Protein AF-A0A2E3GKV1-F1 (afdb_monomer)

Solvent-accessible surface area (backbone atoms only — not comparable to full-atom values): 3985 Å² total; per-residue (Å²): 131,68,44,82,40,57,44,90,50,46,66,61,45,34,63,74,44,59,42,40,76,42,64,71,61,32,49,54,37,46,73,70,73,41,74,50,49,40,24,40,27,81,86,50,28,30,40,39,29,37,66,91,54,70,30,31,39,40,28,78,30,67,66,62,45,30,69,72,67,68,64,126

Radius of gyration: 11.07 Å; Cα contacts (8 Å, |Δi|>4): 122; chains: 1; bounding box: 24×19×28 Å

Sequence (72 aa):
MPQLIAPHHIEPGIKKYQGVIDHHLKQLINNAKLEYTPYVFNDGRILLVMPGNLSAFLYASKEELYDKLSLE

Structure (mmCIF, N/CA/C/O backbone):
data_AF-A0A2E3GKV1-F1
#
_entry.id   AF-A0A2E3GKV1-F1
#
loop_
_atom_site.group_PDB
_atom_site.id
_atom_site.type_symbol
_atom_site.label_atom_id
_atom_site.label_alt_id
_atom_site.label_comp_id
_atom_site.label_asym_id
_atom_site.label_entity_id
_atom_site.label_seq_id
_atom_site.pdbx_PDB_ins_code
_atom_site.Cartn_x
_ato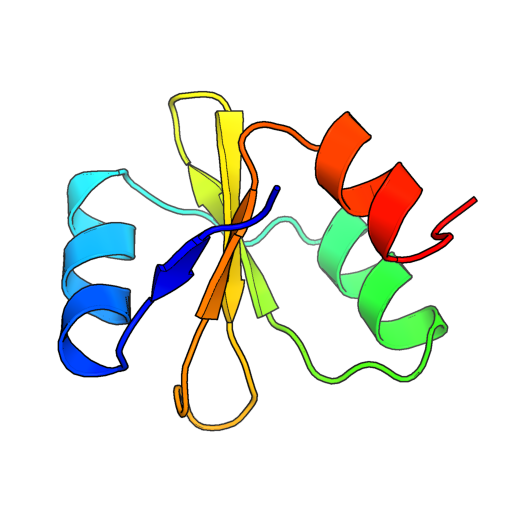m_site.Cartn_y
_atom_site.Cartn_z
_atom_site.occupancy
_atom_site.B_iso_or_equiv
_atom_site.auth_seq_id
_atom_site.auth_comp_id
_atom_site.auth_asym_id
_atom_site.auth_atom_id
_atom_site.pdbx_PDB_model_num
ATOM 1 N N . MET A 1 1 ? -13.504 -5.958 -3.304 1.00 75.06 1 MET A N 1
ATOM 2 C CA . MET A 1 1 ? -12.407 -6.927 -3.090 1.00 75.06 1 MET A CA 1
ATOM 3 C C . MET A 1 1 ? -11.164 -6.314 -3.703 1.00 75.06 1 MET A C 1
ATOM 5 O O . MET A 1 1 ? -11.258 -5.901 -4.859 1.00 75.06 1 MET A O 1
ATOM 9 N N . PRO A 1 2 ? -10.039 -6.244 -2.973 1.00 89.62 2 PRO A N 1
ATOM 10 C CA . PRO A 1 2 ? -8.835 -5.601 -3.479 1.00 89.62 2 PRO A CA 1
ATOM 11 C C . PRO A 1 2 ? -8.268 -6.358 -4.679 1.00 89.62 2 PRO A C 1
ATOM 13 O O . PRO A 1 2 ? -8.273 -7.590 -4.716 1.00 89.62 2 PRO A O 1
ATOM 16 N N . GLN A 1 3 ? -7.755 -5.618 -5.657 1.00 94.12 3 GLN A N 1
ATOM 17 C CA . GLN A 1 3 ? -7.105 -6.196 -6.828 1.00 94.12 3 GLN A CA 1
ATOM 18 C C . GLN A 1 3 ? -5.609 -6.379 -6.559 1.00 94.12 3 GLN A C 1
ATOM 20 O O . GLN A 1 3 ? -4.936 -5.441 -6.135 1.00 94.12 3 GLN A O 1
ATOM 25 N N . LEU A 1 4 ? -5.071 -7.566 -6.848 1.00 95.31 4 LEU A N 1
ATOM 26 C CA . LEU A 1 4 ? -3.629 -7.809 -6.803 1.00 95.31 4 LEU A CA 1
ATOM 27 C C . LEU A 1 4 ? -2.946 -7.183 -8.029 1.00 95.31 4 LEU A 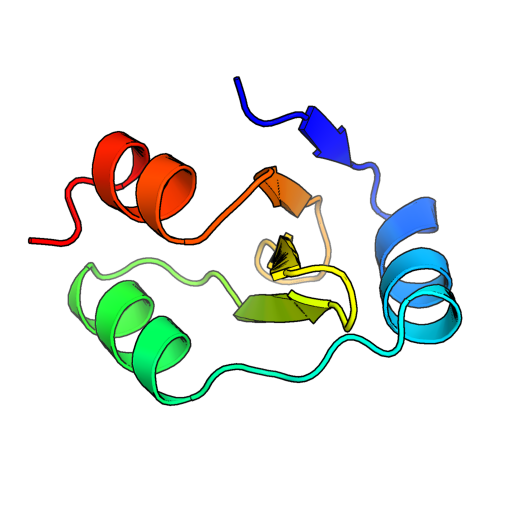C 1
ATOM 29 O O . LEU A 1 4 ? -3.349 -7.421 -9.169 1.00 95.31 4 LEU A O 1
ATOM 33 N N . ILE A 1 5 ? -1.898 -6.401 -7.789 1.00 96.81 5 ILE A N 1
ATOM 34 C CA . ILE A 1 5 ? -1.121 -5.678 -8.794 1.00 96.81 5 ILE A CA 1
ATOM 35 C C . ILE A 1 5 ? 0.298 -6.245 -8.839 1.00 96.81 5 ILE A C 1
ATOM 37 O O . ILE A 1 5 ? 0.991 -6.329 -7.823 1.00 96.81 5 ILE A O 1
ATOM 41 N N . ALA A 1 6 ? 0.738 -6.616 -10.041 1.00 95.81 6 ALA A N 1
ATOM 42 C CA . ALA A 1 6 ? 2.081 -7.131 -10.277 1.00 95.81 6 ALA A CA 1
ATOM 43 C C . ALA A 1 6 ? 3.155 -6.026 -10.146 1.00 95.81 6 ALA A C 1
ATOM 45 O O . ALA A 1 6 ? 2.876 -4.872 -10.488 1.00 95.81 6 ALA A O 1
ATOM 46 N N . PRO A 1 7 ? 4.402 -6.367 -9.756 1.00 96.19 7 PRO A N 1
ATOM 47 C CA . PRO A 1 7 ? 5.510 -5.416 -9.581 1.00 96.19 7 PRO A CA 1
ATOM 48 C C . PRO A 1 7 ? 5.687 -4.412 -10.719 1.00 96.19 7 PRO A C 1
ATOM 50 O O . PRO A 1 7 ? 5.801 -3.210 -10.494 1.00 96.19 7 PRO A O 1
ATOM 53 N N . HIS A 1 8 ? 5.645 -4.899 -11.962 1.00 96.56 8 HIS A N 1
ATOM 54 C CA . HIS A 1 8 ? 5.893 -4.094 -13.159 1.00 96.56 8 HIS A CA 1
ATOM 55 C C . HIS A 1 8 ? 4.795 -3.052 -13.440 1.00 96.56 8 HIS A C 1
ATOM 57 O O . HIS A 1 8 ? 4.970 -2.197 -14.304 1.00 96.56 8 HIS A O 1
ATOM 63 N N . HIS A 1 9 ? 3.674 -3.095 -12.715 1.00 96.69 9 HIS A N 1
ATOM 64 C CA . HIS A 1 9 ? 2.606 -2.100 -12.787 1.00 96.69 9 HIS A CA 1
ATOM 65 C C . HIS A 1 9 ? 2.622 -1.088 -11.632 1.00 96.69 9 HIS A C 1
ATOM 67 O O . HIS A 1 9 ? 1.904 -0.092 -11.717 1.00 96.69 9 HIS A O 1
ATOM 73 N N . ILE A 1 10 ? 3.439 -1.290 -10.590 1.00 96.44 10 ILE A N 1
ATOM 74 C CA . ILE A 1 10 ? 3.451 -0.439 -9.389 1.00 96.44 10 ILE A CA 1
ATOM 75 C C . ILE A 1 10 ? 3.932 0.975 -9.727 1.00 96.44 10 ILE A C 1
ATOM 77 O O . ILE A 1 10 ? 3.153 1.922 -9.633 1.00 96.44 10 ILE A O 1
ATOM 81 N N . GLU A 1 11 ? 5.179 1.136 -10.178 1.00 96.50 11 GLU A N 1
ATOM 82 C CA . GLU A 1 11 ? 5.731 2.465 -10.482 1.00 96.50 11 GLU A CA 1
ATOM 83 C C . GLU A 1 11 ? 4.995 3.175 -11.631 1.00 96.50 11 GLU A C 1
ATOM 85 O O . GLU A 1 11 ? 4.657 4.355 -11.473 1.00 96.50 11 GLU A O 1
ATOM 90 N N . PRO A 1 12 ? 4.656 2.506 -12.759 1.00 96.38 12 PRO A N 1
ATOM 91 C CA . PRO A 1 12 ? 3.851 3.139 -13.801 1.00 96.38 12 PRO A CA 1
ATOM 92 C C . PRO A 1 12 ? 2.474 3.572 -13.295 1.00 96.38 12 PRO A C 1
ATOM 94 O O . PRO A 1 12 ? 1.990 4.634 -13.685 1.00 96.38 12 PRO A O 1
ATOM 97 N N . GLY A 1 13 ? 1.850 2.779 -12.418 1.00 95.62 13 GLY A N 1
ATOM 98 C CA . GLY A 1 13 ? 0.572 3.098 -11.791 1.00 95.62 13 GLY A CA 1
ATOM 99 C C . GLY A 1 13 ? 0.668 4.328 -10.892 1.00 95.62 13 GLY A C 1
ATOM 100 O O . GLY A 1 13 ? -0.087 5.277 -11.091 1.00 95.62 13 GLY A O 1
ATOM 101 N N . ILE A 1 14 ? 1.639 4.353 -9.974 1.00 97.06 14 ILE A N 1
ATOM 102 C CA . ILE A 1 14 ? 1.890 5.498 -9.084 1.00 97.06 14 ILE A CA 1
ATOM 103 C C . ILE A 1 14 ? 2.118 6.767 -9.908 1.00 97.06 14 ILE A C 1
ATOM 105 O O . ILE A 1 14 ? 1.500 7.792 -9.634 1.00 97.06 14 ILE A O 1
ATOM 109 N N . LYS A 1 15 ? 2.935 6.708 -10.966 1.00 96.94 15 LYS A N 1
ATOM 110 C CA . LYS A 1 15 ? 3.187 7.869 -11.829 1.00 96.94 15 LYS A CA 1
ATOM 111 C C . LYS A 1 15 ? 1.934 8.313 -12.587 1.00 96.94 15 LYS A C 1
ATOM 113 O O . LYS A 1 15 ? 1.638 9.504 -12.633 1.00 96.94 15 LYS A O 1
ATOM 118 N N . LYS A 1 16 ? 1.200 7.370 -13.186 1.00 96.38 16 LYS A N 1
ATOM 119 C CA . LYS A 1 16 ? 0.007 7.656 -13.998 1.00 96.38 16 LYS A CA 1
ATOM 120 C C . LYS A 1 16 ? -1.118 8.280 -13.172 1.00 96.38 16 LYS A C 1
ATOM 122 O O . LYS A 1 16 ? -1.754 9.217 -13.644 1.00 96.38 16 LYS A O 1
ATOM 127 N N . TYR A 1 17 ? -1.352 7.764 -11.968 1.00 96.12 17 TYR A N 1
ATOM 128 C CA . TYR A 1 17 ? -2.431 8.204 -11.077 1.00 96.12 17 TYR A CA 1
ATOM 129 C C . TYR A 1 17 ? -1.962 9.183 -9.990 1.00 96.12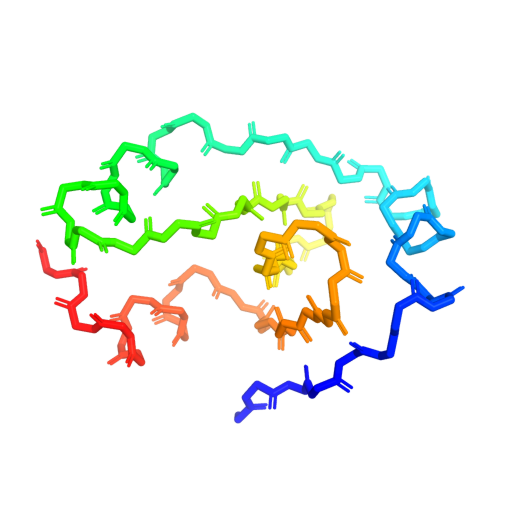 17 TYR A C 1
ATOM 131 O O . TYR A 1 17 ? -2.714 9.481 -9.064 1.00 96.12 17 TYR A O 1
ATOM 139 N N . GLN A 1 18 ? -0.732 9.697 -10.125 1.00 96.62 18 GLN A N 1
ATOM 140 C CA . GLN A 1 18 ? -0.127 10.699 -9.242 1.00 96.62 18 GLN A CA 1
ATOM 141 C C . GLN A 1 18 ? -0.188 10.294 -7.762 1.00 96.62 18 GLN A C 1
ATOM 143 O O . GLN A 1 18 ? -0.562 11.084 -6.899 1.00 96.62 18 GLN A O 1
ATOM 148 N N . GLY A 1 19 ? 0.149 9.036 -7.479 1.00 96.81 19 GLY A N 1
ATOM 149 C CA . GLY A 1 19 ? 0.072 8.478 -6.139 1.00 96.81 19 GLY A CA 1
ATOM 150 C C . GLY A 1 19 ? 1.018 9.167 -5.165 1.00 96.81 19 GLY A C 1
ATOM 151 O O . GLY A 1 19 ? 2.224 9.232 -5.403 1.00 96.81 19 GLY A O 1
ATOM 152 N N . VAL A 1 20 ? 0.469 9.625 -4.044 1.00 97.31 20 VAL A N 1
ATOM 153 C CA . VAL A 1 20 ? 1.219 10.248 -2.947 1.00 97.31 20 VAL A CA 1
ATOM 154 C C . VAL A 1 20 ? 1.147 9.384 -1.700 1.00 97.31 20 VAL A C 1
ATOM 156 O O . VAL A 1 20 ? 0.138 8.729 -1.448 1.00 97.31 20 VAL A O 1
ATOM 159 N N . ILE A 1 21 ? 2.219 9.371 -0.911 1.00 96.69 21 ILE A N 1
ATOM 160 C CA . ILE A 1 21 ? 2.227 8.621 0.345 1.00 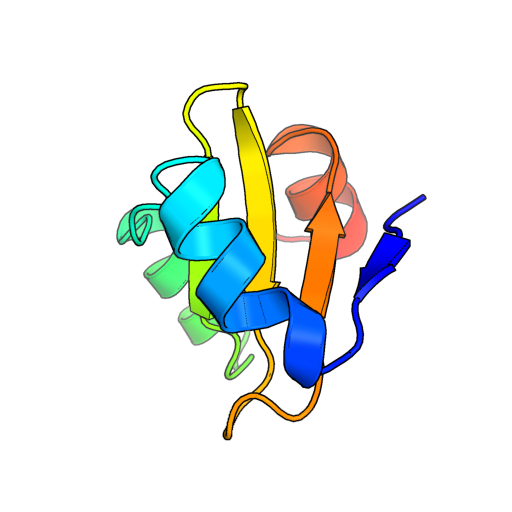96.69 21 ILE A CA 1
ATOM 161 C C . ILE A 1 21 ? 1.289 9.309 1.336 1.00 96.69 21 ILE A C 1
ATOM 163 O O . ILE A 1 21 ? 1.457 10.487 1.647 1.00 96.69 21 ILE A O 1
ATOM 167 N N . ASP A 1 22 ? 0.326 8.558 1.865 1.00 94.19 22 ASP A N 1
ATOM 168 C CA . ASP A 1 22 ? -0.507 9.024 2.972 1.00 94.19 22 ASP A CA 1
ATOM 169 C C . ASP A 1 22 ? 0.194 8.697 4.294 1.00 94.19 22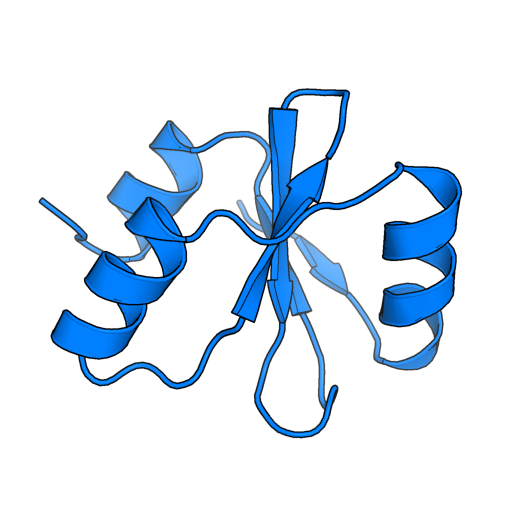 ASP A C 1
ATOM 171 O O . ASP A 1 22 ? 0.270 7.542 4.718 1.00 94.19 22 ASP A O 1
ATOM 175 N N . HIS A 1 23 ? 0.763 9.726 4.925 1.00 94.12 23 HIS A N 1
ATOM 176 C CA . HIS A 1 23 ? 1.561 9.575 6.142 1.00 94.12 23 HIS A CA 1
ATOM 177 C C . HIS A 1 23 ? 0.743 9.089 7.342 1.00 94.12 23 HIS A C 1
ATOM 179 O O . HIS A 1 23 ? 1.251 8.287 8.124 1.00 94.12 23 HIS A O 1
ATOM 185 N N . HIS A 1 24 ? -0.511 9.527 7.472 1.00 92.19 24 HIS A N 1
ATOM 186 C CA . HIS A 1 24 ? -1.386 9.078 8.553 1.00 92.19 24 HIS A CA 1
ATOM 187 C C . HIS A 1 24 ? -1.709 7.592 8.385 1.00 92.19 24 HIS A C 1
ATOM 189 O O . HIS A 1 24 ? -1.541 6.795 9.307 1.00 92.19 24 HIS A O 1
ATOM 195 N N . LEU A 1 25 ? -2.068 7.188 7.165 1.00 91.94 25 LEU A N 1
ATOM 196 C CA . LEU A 1 25 ? -2.321 5.790 6.852 1.00 91.94 25 LEU A CA 1
ATOM 197 C C . LEU A 1 25 ? -1.066 4.924 7.035 1.00 91.94 25 LEU A C 1
ATOM 199 O O . LEU A 1 25 ? -1.144 3.823 7.578 1.00 91.94 25 LEU A O 1
ATOM 203 N N . LYS A 1 26 ? 0.111 5.428 6.641 1.00 94.25 26 LYS A N 1
ATOM 204 C CA . LYS A 1 26 ? 1.390 4.740 6.863 1.00 94.25 26 LYS A CA 1
ATOM 205 C C . LYS A 1 26 ? 1.656 4.523 8.354 1.00 94.25 26 LYS A C 1
ATOM 207 O O . LYS A 1 26 ? 2.128 3.452 8.720 1.00 94.25 26 LYS A O 1
ATOM 212 N N . GLN A 1 27 ? 1.345 5.497 9.212 1.00 92.94 27 GLN A N 1
ATOM 213 C CA . GLN A 1 27 ? 1.476 5.344 10.664 1.00 92.94 27 GLN A CA 1
ATOM 214 C C . GLN A 1 27 ? 0.545 4.257 11.212 1.00 92.94 27 GLN A C 1
ATOM 216 O O . GLN A 1 27 ? 1.011 3.410 11.966 1.00 92.94 27 GLN A O 1
ATOM 221 N N . LEU A 1 28 ? -0.724 4.225 10.794 1.00 91.31 28 LEU A N 1
ATOM 222 C CA . LEU A 1 28 ? -1.674 3.182 11.211 1.00 91.31 28 LEU A CA 1
ATOM 223 C C . LEU A 1 28 ? -1.205 1.780 10.798 1.00 91.31 28 LEU A C 1
ATOM 225 O O . LEU A 1 28 ? -1.167 0.866 11.619 1.00 91.31 28 LEU A O 1
ATOM 229 N N . ILE A 1 29 ? -0.765 1.629 9.548 1.00 91.38 29 ILE A N 1
ATOM 230 C CA . ILE A 1 29 ? -0.209 0.375 9.021 1.00 91.38 29 ILE A CA 1
ATOM 231 C C . ILE A 1 29 ? 1.026 -0.059 9.825 1.00 91.38 29 ILE A C 1
ATOM 233 O O . ILE A 1 29 ? 1.132 -1.220 10.223 1.00 91.38 29 ILE A O 1
ATOM 237 N N . ASN A 1 30 ? 1.939 0.872 10.113 1.00 90.69 30 ASN A N 1
ATOM 238 C CA . ASN A 1 30 ? 3.126 0.586 10.916 1.00 90.69 30 ASN A CA 1
ATOM 239 C C . ASN A 1 30 ? 2.760 0.193 12.360 1.00 90.69 30 ASN A C 1
ATOM 241 O O . ASN A 1 30 ? 3.377 -0.712 12.919 1.00 90.69 30 ASN A O 1
ATOM 245 N N . ASN A 1 31 ? 1.747 0.831 12.959 1.00 90.38 31 ASN A N 1
ATOM 246 C CA . ASN A 1 31 ? 1.250 0.492 14.298 1.00 90.38 31 ASN A CA 1
ATOM 247 C C . ASN A 1 31 ? 0.654 -0.923 14.338 1.00 90.38 31 ASN A C 1
ATOM 249 O O . ASN A 1 31 ? 0.834 -1.639 15.322 1.00 90.38 31 ASN A O 1
ATOM 253 N N . ALA A 1 32 ? 0.036 -1.360 13.239 1.00 88.06 32 ALA A N 1
ATOM 254 C CA . ALA A 1 32 ? -0.408 -2.738 13.037 1.00 88.06 32 ALA A CA 1
ATOM 255 C C . ALA A 1 32 ? 0.743 -3.725 12.738 1.00 88.06 32 ALA A C 1
ATOM 257 O O . ALA A 1 32 ? 0.492 -4.894 12.450 1.00 88.06 32 ALA A O 1
ATOM 258 N N . LYS A 1 33 ? 2.010 -3.283 12.817 1.00 89.25 33 LYS A N 1
ATOM 259 C CA . LYS A 1 33 ? 3.225 -4.061 12.506 1.00 89.25 33 LYS A CA 1
ATOM 260 C C . LYS A 1 33 ? 3.256 -4.601 11.072 1.00 89.25 33 LYS A C 1
ATOM 262 O O . LYS A 1 33 ? 3.871 -5.632 10.807 1.00 89.25 33 LYS A O 1
ATOM 267 N N . LEU A 1 34 ? 2.601 -3.902 10.148 1.00 89.94 34 LEU A N 1
ATOM 268 C CA . LEU A 1 34 ? 2.625 -4.209 8.725 1.00 89.94 34 LEU A CA 1
ATOM 269 C C . LEU A 1 34 ? 3.644 -3.306 8.024 1.00 89.94 34 LEU A C 1
ATOM 271 O O . LEU A 1 34 ? 3.720 -2.110 8.283 1.00 89.94 34 LEU A O 1
ATOM 275 N N . GLU A 1 35 ? 4.404 -3.859 7.084 1.00 90.56 35 GLU A N 1
ATOM 276 C CA . GLU A 1 35 ? 5.468 -3.125 6.384 1.00 90.56 35 GLU A CA 1
ATOM 277 C C . GLU A 1 35 ? 5.018 -2.575 5.017 1.00 90.56 35 GLU A C 1
ATOM 279 O O . GLU A 1 35 ? 5.811 -2.419 4.091 1.00 90.56 35 GLU A O 1
ATOM 284 N N . TYR A 1 36 ? 3.731 -2.258 4.864 1.00 93.69 36 TYR A N 1
ATOM 285 C CA . TYR A 1 36 ? 3.193 -1.751 3.601 1.00 93.69 36 TYR A CA 1
ATOM 286 C C . TYR A 1 36 ? 3.377 -0.247 3.437 1.00 93.69 36 TYR A C 1
ATOM 288 O O . TYR A 1 36 ? 3.272 0.512 4.401 1.00 93.69 36 TYR A O 1
ATOM 296 N N . THR A 1 37 ? 3.592 0.215 2.208 1.00 96.06 37 THR A N 1
ATOM 297 C CA . THR A 1 37 ? 3.597 1.646 1.874 1.00 96.06 37 THR A CA 1
ATOM 298 C C . THR A 1 37 ? 2.314 2.008 1.126 1.00 96.06 37 THR A C 1
ATOM 300 O O . THR A 1 37 ? 2.114 1.522 0.012 1.00 96.06 37 THR A O 1
ATOM 303 N N . PRO A 1 38 ? 1.426 2.829 1.717 1.00 96.62 38 PRO A N 1
ATOM 304 C CA . PRO A 1 38 ? 0.191 3.241 1.069 1.00 96.62 38 PRO A CA 1
ATOM 305 C C . PRO A 1 38 ? 0.426 4.451 0.157 1.00 96.62 38 PRO A C 1
ATOM 307 O O . PRO A 1 38 ? 0.948 5.475 0.598 1.00 96.62 38 PRO A O 1
ATOM 310 N N . TYR A 1 39 ? -0.026 4.355 -1.089 1.00 97.50 39 TYR A N 1
ATOM 311 C CA . TYR A 1 39 ? -0.132 5.477 -2.017 1.00 97.50 39 TYR A CA 1
ATOM 312 C C . TYR A 1 39 ? -1.602 5.784 -2.276 1.00 97.50 39 TYR A C 1
ATOM 314 O O . TYR A 1 39 ? -2.344 4.908 -2.716 1.00 97.50 39 TYR A O 1
ATOM 322 N N . VAL A 1 40 ? -2.019 7.022 -2.035 1.00 96.94 40 VAL A N 1
ATOM 323 C CA . VAL A 1 40 ? -3.360 7.509 -2.368 1.00 96.94 40 VAL A CA 1
ATOM 324 C C . VAL A 1 40 ? -3.306 8.164 -3.739 1.00 96.94 40 VAL A C 1
ATOM 326 O O . VAL A 1 40 ? -2.474 9.037 -3.987 1.00 96.94 40 VAL A O 1
ATOM 329 N N . PHE A 1 41 ? -4.171 7.711 -4.638 1.00 96.81 41 PHE A N 1
ATOM 330 C CA . PHE A 1 41 ? -4.316 8.255 -5.982 1.00 96.81 41 PHE A CA 1
ATOM 331 C C . PHE A 1 41 ? -5.279 9.442 -5.992 1.00 96.81 41 PHE A C 1
ATOM 333 O O . PHE A 1 41 ? -6.115 9.597 -5.101 1.00 96.81 41 PHE A O 1
ATOM 340 N N . ASN A 1 42 ? -5.184 10.278 -7.027 1.00 94.19 42 ASN A N 1
ATOM 341 C CA . ASN A 1 42 ? -6.044 11.455 -7.186 1.00 94.19 42 ASN A CA 1
ATOM 342 C C . ASN A 1 42 ? -7.548 11.128 -7.293 1.00 94.19 42 ASN A C 1
ATOM 344 O O . ASN A 1 42 ? -8.383 11.977 -7.000 1.00 94.19 42 ASN A O 1
ATOM 348 N N . ASP A 1 43 ? -7.883 9.903 -7.693 1.00 92.94 43 ASP A N 1
ATOM 349 C CA . ASP A 1 43 ? -9.247 9.385 -7.792 1.00 92.94 43 ASP A CA 1
ATOM 350 C C . ASP A 1 43 ? -9.739 8.691 -6.509 1.00 92.94 43 ASP A C 1
ATOM 352 O O . ASP A 1 43 ? -10.823 8.113 -6.496 1.00 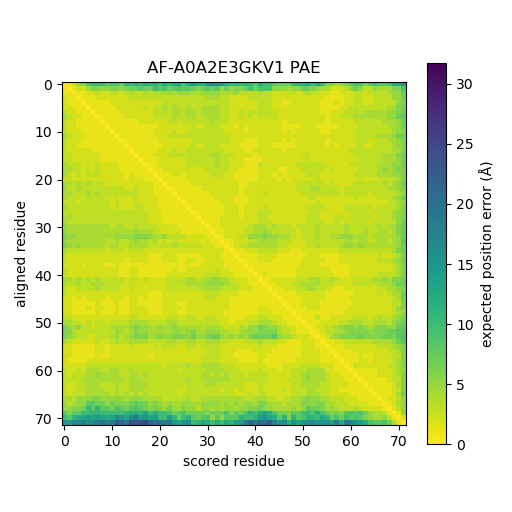92.94 43 ASP A O 1
ATOM 356 N N . GLY A 1 44 ? -8.961 8.757 -5.422 1.00 92.00 44 GLY A N 1
ATOM 357 C CA . GLY A 1 44 ? -9.330 8.231 -4.107 1.00 92.00 44 GLY A CA 1
ATOM 358 C C . GLY A 1 44 ? -8.997 6.754 -3.883 1.00 92.00 44 GLY A C 1
ATOM 359 O O . GLY A 1 44 ? -9.134 6.273 -2.755 1.00 92.00 44 GLY A O 1
ATOM 360 N N . ARG A 1 45 ? -8.511 6.041 -4.908 1.00 96.31 45 ARG A N 1
ATOM 361 C CA . ARG A 1 45 ? -8.020 4.664 -4.755 1.00 96.31 45 ARG A CA 1
ATOM 362 C C . ARG A 1 45 ? -6.727 4.623 -3.950 1.00 96.31 45 ARG A C 1
ATOM 364 O O . ARG A 1 45 ? -5.968 5.593 -3.906 1.00 96.31 45 ARG A O 1
ATOM 371 N N . ILE A 1 46 ? -6.451 3.467 -3.351 1.00 97.06 46 ILE A N 1
ATOM 372 C CA . ILE A 1 46 ? -5.252 3.261 -2.535 1.00 97.06 46 ILE A CA 1
ATOM 373 C C . ILE A 1 46 ? -4.478 2.068 -3.049 1.00 97.06 46 ILE A C 1
ATOM 375 O O . ILE A 1 46 ? -4.997 0.955 -3.098 1.00 97.06 46 ILE A O 1
ATOM 379 N N . LEU A 1 47 ? -3.215 2.296 -3.385 1.00 97.44 47 LEU A N 1
ATOM 380 C CA . LEU A 1 47 ? 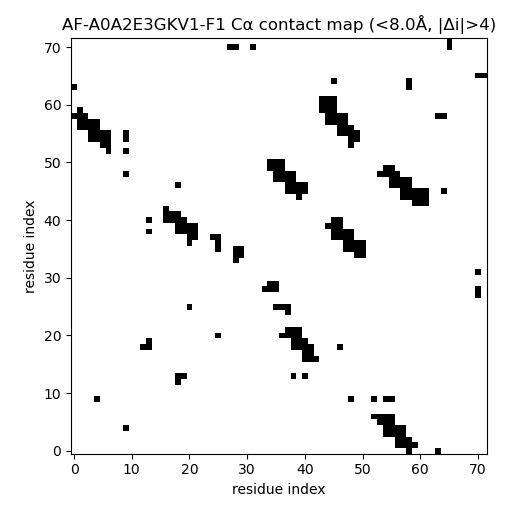-2.266 1.245 -3.692 1.00 97.44 47 LEU A CA 1
ATOM 381 C C . LEU A 1 47 ? -1.427 0.944 -2.449 1.00 97.44 47 LEU A C 1
ATOM 383 O O . LEU A 1 47 ? -0.612 1.757 -2.021 1.00 97.44 47 LEU A O 1
ATOM 387 N N . LEU A 1 48 ? -1.620 -0.237 -1.879 1.00 96.38 48 LEU A N 1
ATOM 388 C CA . LEU A 1 48 ? -0.891 -0.727 -0.721 1.00 96.38 48 LEU A CA 1
ATOM 389 C C . LEU A 1 48 ? 0.282 -1.595 -1.190 1.00 96.38 48 LEU A C 1
ATOM 391 O O . LEU A 1 48 ? 0.089 -2.744 -1.586 1.00 96.38 48 LEU A O 1
ATOM 395 N N . VAL A 1 49 ? 1.488 -1.031 -1.191 1.00 96.94 49 VAL A N 1
ATOM 396 C CA . VAL A 1 49 ? 2.689 -1.658 -1.765 1.00 96.94 49 VAL A CA 1
ATOM 397 C C . VAL A 1 49 ? 3.428 -2.494 -0.721 1.00 96.94 49 VAL A C 1
ATOM 399 O O . VAL A 1 49 ? 3.705 -2.005 0.375 1.00 96.94 49 VAL A O 1
ATOM 402 N N . MET A 1 50 ? 3.761 -3.743 -1.061 1.00 94.88 50 MET A N 1
ATOM 403 C CA . MET A 1 50 ? 4.565 -4.644 -0.223 1.00 94.88 50 MET A CA 1
ATOM 404 C C . MET A 1 50 ? 6.042 -4.217 -0.162 1.00 94.88 50 MET A C 1
ATOM 406 O O . MET A 1 50 ? 6.533 -3.601 -1.115 1.00 94.88 50 MET A O 1
ATOM 410 N N . PRO A 1 51 ? 6.780 -4.580 0.907 1.00 92.81 51 PRO A N 1
ATOM 411 C CA . PRO A 1 51 ? 8.224 -4.366 0.984 1.00 92.81 51 PRO A CA 1
ATOM 412 C C . PRO A 1 51 ? 8.950 -4.829 -0.281 1.00 92.81 51 PRO A C 1
ATOM 414 O O . PRO A 1 51 ? 8.629 -5.874 -0.848 1.00 92.81 51 PRO A O 1
ATOM 417 N N . GLY A 1 52 ? 9.920 -4.036 -0.741 1.00 90.12 52 GLY A N 1
ATOM 418 C CA . GLY A 1 52 ? 10.709 -4.356 -1.934 1.00 90.12 52 GLY A CA 1
ATOM 419 C C . GLY A 1 52 ? 9.927 -4.339 -3.254 1.00 90.12 52 GLY A C 1
ATOM 420 O O . GLY A 1 52 ? 10.406 -4.903 -4.231 1.00 90.12 52 GLY A O 1
ATOM 421 N N . ASN A 1 53 ? 8.736 -3.725 -3.299 1.00 89.19 53 ASN A N 1
ATOM 422 C CA . ASN A 1 53 ? 7.869 -3.664 -4.485 1.00 89.19 53 ASN A CA 1
ATOM 423 C C . ASN A 1 53 ? 7.488 -5.055 -5.043 1.00 89.19 53 ASN A C 1
ATOM 425 O O . ASN A 1 53 ? 7.240 -5.205 -6.240 1.00 89.19 53 ASN A O 1
ATOM 429 N N . LEU A 1 54 ? 7.422 -6.077 -4.178 1.00 91.38 54 LEU A N 1
ATOM 430 C CA . LEU A 1 54 ? 7.136 -7.470 -4.560 1.00 91.38 54 LEU A CA 1
ATOM 431 C C . LEU A 1 54 ? 5.731 -7.679 -5.137 1.00 91.38 54 LEU A C 1
ATOM 433 O O . LEU A 1 54 ? 5.520 -8.577 -5.947 1.00 91.38 54 LEU A O 1
ATOM 437 N N . SER A 1 55 ? 4.764 -6.881 -4.695 1.00 94.75 55 SER A N 1
ATOM 438 C CA . SER A 1 55 ? 3.435 -6.729 -5.291 1.00 94.75 55 SER A CA 1
ATOM 439 C C . SER A 1 55 ? 2.710 -5.569 -4.600 1.00 94.75 55 SER A C 1
ATOM 441 O O . SER A 1 55 ? 3.276 -4.904 -3.722 1.00 94.75 55 SER A O 1
ATOM 443 N N . ALA A 1 56 ? 1.467 -5.307 -4.994 1.00 96.50 56 ALA A N 1
ATOM 444 C CA . ALA A 1 56 ? 0.611 -4.364 -4.294 1.00 96.50 56 ALA A CA 1
ATOM 445 C C . ALA A 1 56 ? -0.860 -4.786 -4.333 1.00 96.50 56 ALA A C 1
ATOM 447 O O . ALA A 1 56 ? -1.288 -5.496 -5.241 1.00 96.50 56 ALA A O 1
ATOM 448 N N . PHE A 1 57 ? -1.645 -4.296 -3.379 1.00 96.19 57 PHE A N 1
ATOM 449 C CA . PHE A 1 57 ? -3.101 -4.408 -3.395 1.00 96.19 57 PHE A CA 1
ATOM 450 C C . PHE A 1 57 ? -3.720 -3.053 -3.718 1.00 96.19 57 PHE A C 1
ATOM 452 O O . PHE A 1 57 ? -3.392 -2.054 -3.081 1.00 96.19 57 PHE A O 1
ATOM 459 N N . LEU A 1 58 ? -4.614 -3.016 -4.702 1.00 96.75 58 LEU A N 1
ATOM 460 C CA . LEU A 1 58 ? -5.384 -1.830 -5.052 1.00 96.75 58 LEU A CA 1
ATOM 461 C C . LEU A 1 58 ? -6.770 -1.906 -4.408 1.00 96.75 58 LEU A C 1
ATOM 463 O O . LEU A 1 58 ? -7.547 -2.813 -4.709 1.00 96.75 58 LEU A O 1
ATOM 467 N N . TY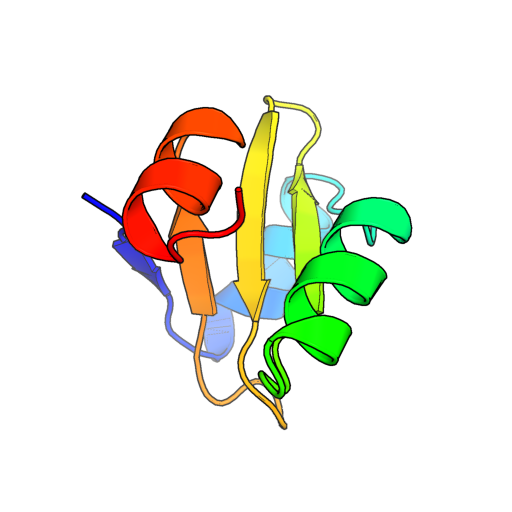R A 1 59 ? -7.066 -0.933 -3.556 1.00 96.19 59 TYR A N 1
ATOM 468 C CA . TYR A 1 59 ? -8.351 -0.744 -2.888 1.00 96.19 59 TYR A CA 1
ATOM 469 C C . TYR A 1 59 ? -9.116 0.399 -3.550 1.00 96.19 59 TYR A C 1
ATOM 471 O O . TYR A 1 59 ? -8.511 1.391 -3.974 1.00 96.19 59 TYR A O 1
ATOM 479 N N . ALA A 1 60 ? -10.442 0.277 -3.631 1.00 94.88 60 ALA A N 1
ATOM 480 C CA . ALA A 1 60 ? -11.278 1.302 -4.245 1.00 94.88 60 ALA A CA 1
ATOM 481 C C . ALA A 1 60 ? -11.373 2.576 -3.386 1.00 94.88 60 ALA A C 1
ATOM 483 O O . ALA A 1 60 ? -11.571 3.659 -3.930 1.00 94.88 60 ALA A O 1
ATOM 484 N N . SER A 1 61 ? -11.220 2.453 -2.063 1.00 92.62 61 SER A N 1
ATOM 485 C CA . SER A 1 61 ? -11.320 3.563 -1.109 1.00 92.62 61 SER A CA 1
ATOM 486 C C . SER A 1 61 ? -10.598 3.269 0.217 1.00 92.62 61 SER A C 1
ATOM 488 O O . SER A 1 61 ? -10.181 2.137 0.480 1.00 92.62 61 SER A O 1
ATOM 490 N N . LYS A 1 62 ? -10.481 4.292 1.083 1.00 88.00 62 LYS A N 1
ATOM 491 C CA . LYS A 1 62 ? -9.985 4.159 2.473 1.00 88.00 62 LYS A CA 1
ATOM 492 C C . LYS A 1 62 ? -10.860 3.243 3.321 1.00 88.00 62 LYS A C 1
ATOM 494 O O . LYS A 1 62 ? -10.330 2.463 4.099 1.00 88.00 62 LYS A O 1
ATOM 499 N N . GLU A 1 63 ? -12.172 3.320 3.139 1.00 89.25 63 GLU A N 1
ATOM 500 C CA . GLU A 1 63 ? -13.144 2.520 3.885 1.00 89.25 63 GLU A CA 1
ATOM 501 C C . GLU A 1 63 ? -12.978 1.022 3.601 1.00 89.25 63 GLU A C 1
ATOM 503 O O . GLU A 1 63 ? -12.886 0.232 4.535 1.00 89.25 63 GLU A O 1
ATOM 508 N N . GLU A 1 64 ? -12.812 0.636 2.327 1.00 90.62 64 GLU A N 1
ATOM 509 C CA . GLU A 1 64 ? -12.545 -0.766 1.970 1.00 90.62 64 GLU A CA 1
ATOM 510 C C . GLU A 1 64 ? -11.223 -1.262 2.574 1.00 90.62 64 GLU A C 1
ATOM 512 O O . GLU A 1 64 ? -11.116 -2.414 2.996 1.00 90.62 64 GLU A O 1
ATOM 517 N N . LEU A 1 65 ? -10.206 -0.398 2.622 1.00 90.25 65 LEU A N 1
ATOM 518 C CA . LEU A 1 65 ? -8.913 -0.736 3.204 1.00 90.25 65 LEU A CA 1
ATOM 519 C C . LEU A 1 65 ? -8.991 -0.905 4.730 1.00 90.25 65 LEU A C 1
ATOM 521 O O . LEU A 1 65 ? -8.428 -1.867 5.251 1.00 90.25 65 LEU A O 1
ATOM 525 N N . TYR A 1 66 ? -9.687 -0.014 5.441 1.00 88.25 66 TYR A N 1
ATOM 526 C CA . TYR A 1 66 ? -9.848 -0.102 6.896 1.00 88.25 66 TYR A CA 1
ATOM 527 C C . TYR A 1 66 ? -10.663 -1.320 7.321 1.00 88.25 66 TYR A C 1
ATOM 529 O O . TYR A 1 66 ? -10.224 -2.041 8.216 1.00 88.25 66 TYR A O 1
ATOM 537 N N . ASP A 1 67 ? -11.754 -1.623 6.613 1.00 86.69 67 ASP A N 1
ATOM 538 C CA . ASP A 1 67 ? -12.541 -2.845 6.823 1.00 86.69 67 ASP A CA 1
ATOM 539 C C . ASP A 1 67 ? -11.672 -4.107 6.693 1.00 86.69 67 ASP A C 1
ATOM 541 O O . ASP A 1 67 ? -11.744 -5.026 7.507 1.00 86.69 67 ASP A O 1
ATOM 545 N N . LYS A 1 68 ? -10.800 -4.148 5.677 1.00 84.69 68 LYS A N 1
ATOM 546 C CA . LYS A 1 68 ? -9.988 -5.334 5.370 1.00 84.69 68 LYS A CA 1
ATOM 547 C C . LYS A 1 68 ? -8.781 -5.512 6.276 1.00 84.69 68 LYS A C 1
ATOM 549 O O . LYS A 1 68 ? -8.384 -6.649 6.517 1.00 84.69 68 LYS A O 1
ATOM 554 N N . LEU A 1 69 ? -8.172 -4.419 6.722 1.00 80.81 69 LEU A N 1
ATOM 555 C CA . LEU A 1 69 ? -6.993 -4.461 7.586 1.00 80.81 69 LEU A CA 1
ATOM 556 C C . LEU A 1 69 ? -7.343 -4.383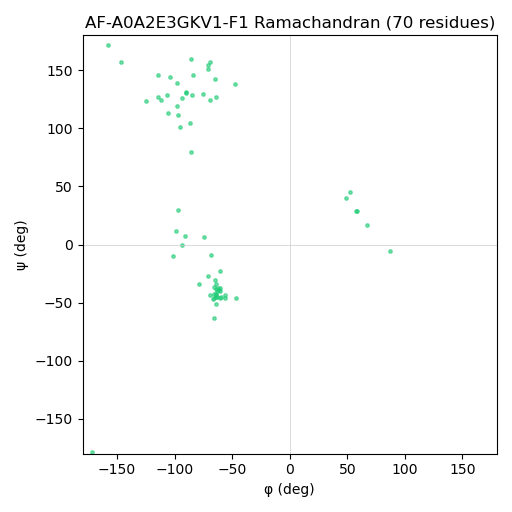 9.077 1.00 80.81 69 LEU A C 1
ATOM 558 O O . LEU A 1 69 ? -6.426 -4.422 9.894 1.00 80.81 69 LEU A O 1
ATOM 562 N N . SER A 1 70 ? -8.633 -4.276 9.422 1.00 77.62 70 SER A N 1
ATOM 563 C CA . SER A 1 70 ? -9.113 -4.071 10.797 1.00 77.62 70 SER A CA 1
ATOM 564 C C . SER A 1 70 ? -8.370 -2.925 11.494 1.00 77.62 70 SER A C 1
ATOM 566 O O . SER A 1 70 ? -7.975 -3.022 12.654 1.00 77.62 70 SER A O 1
ATOM 568 N N . LEU A 1 71 ? -8.121 -1.856 10.737 1.00 65.50 71 LEU A N 1
ATOM 569 C CA . LEU A 1 71 ? -7.517 -0.626 11.234 1.00 65.50 71 LEU A CA 1
ATOM 570 C C . LEU A 1 71 ? -8.660 0.238 11.783 1.00 65.50 71 LEU A C 1
ATOM 572 O O . LEU A 1 71 ? -9.173 1.091 11.061 1.00 65.50 71 LEU A O 1
ATOM 576 N N . GLU A 1 72 ? -9.110 -0.066 13.004 1.00 57.06 72 GLU A N 1
ATOM 577 C CA . GLU A 1 72 ? -10.067 0.755 13.772 1.00 57.06 72 GLU A CA 1
ATOM 578 C C . GLU A 1 72 ? -9.381 1.945 14.460 1.00 57.06 72 GLU A C 1
ATOM 580 O O . GLU A 1 72 ? -8.249 1.773 14.976 1.00 57.06 72 GLU A O 1
#

Mean predicted aligned error: 3.05 Å

Nearest PDB structures (foldseek):
  5zz8-assembly1_q  TM=6.189E-01  e=2.674E+00  Human alphaherpesvirus 2
  6pph-assembly1_k  TM=5.290E-01  e=1.719E+00  Human herpesvirus 8 strain GK18
  1rj2-assembly3_G  TM=5.035E-01  e=2.849E+00  Mus musculus
  7fj1-assembly1_B  TM=4.751E-01  e=2.511E+00  Suid alphaherpesvirus 1

pLDDT: mean 92.25, std 6.91, range [57.06, 97.5]

Foldseek 3Di:
DWDKFALVVVVVVCVVQVWDFDPVVCVLCVVLVAPWTWTAGPQAWIWTAHPPSRITIIGNHPVRVCVVSVSD

Secondary structure (DSSP, 8-state):
-PEEE-HHHHHHHHHHTT-EE-HHHHHHHHHTT---EEEE-TTS-EEEEPGGGS-EEEESSHHHHHHHHT--